Protein 4ZBH (pdb70)

GO terms:
  GO:0042802 identical protein binding (F, IPI)

Radius of gyration: 14.44 Å; Cα contacts (8 Å, |Δi|>4): 296; chains: 1; bounding box: 33×41×33 Å

Sequence (119 aa):
LEQLETKITVSSVSLTGSTLNVVLENNGSTNLYDFQGFSVIVQYYANISNISTFNLSLYNYTKNSNPSPYYWTINTPLLAPGSQATLTIILPYPPYPNTQATVVIVTNYGPSVIWRGSL

Solvent-accessible surface area: 6505 Å² total; per-residue (Å²): 244,139,157,88,100,13,96,5,44,30,70,49,30,59,66,98,53,33,36,0,40,0,28,0,58,0,62,10,61,10,68,0,125,49,4,134,32,15,43,0,39,0,22,0,71,0,38,58,105,120,115,51,48,115,24,106,21,97,2,81,48,27,173,90,107,128,26,61,67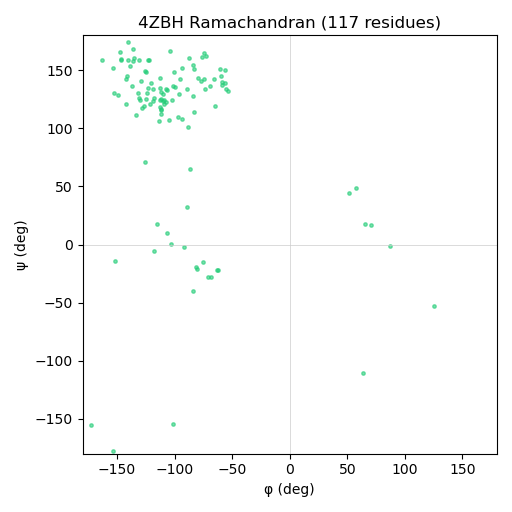,86,86,2,23,19,110,34,117,73,2,33,56,72,49,108,7,36,0,31,0,26,3,31,85,65,12,73,86,141,21,135,2,32,0,33,0,43,3,52,115,44,55,59,24,74,49,170,28,79,32

InterPro domains:
  IPR054458 Conserved flagellar protein F, immunoglobulin-like domain [PF22201] (49-162)

Nearest PDB structures (foldseek):
  4zbh-assembly1_A  TM=1.008E+00  e=9.290E-24  Sulfolobus acidocaldarius DSM 639
  5tug-assembly1_D-3  TM=1.003E+00  e=3.675E-21  Sulfolobus acidocaldarius
  5tuh-assembly2_B  TM=8.509E-01  e=9.998E-09  Sulfolobus acidocaldarius
  6pbk-assembly1_C-3  TM=8.214E-01  e=2.458E-08  Sulfolobus acidocaldarius DSM 639
  5tug-assembly1_C-2  TM=8.219E-01  e=8.756E-08  Sulfolobus acidocaldarius

Structure (mmCIF, N/CA/C/O backbone):
data_4ZBH
#
_entry.id   4ZBH
#
_cell.length_a   52.407
_cell.length_b   52.407
_cell.length_c   100.241
_cell.angle_alpha   90.00
_cell.angle_beta   90.00
_cell.angle_gamma   90.00
#
_symmetry.space_group_name_H-M   'P 43 21 2'
#
loop_
_entity.id
_entity.type
_entity.pdbx_description
1 polymer 'Conserved flagellar protein F'
2 water water
#
loop_
_atom_site.group_PDB
_atom_site.id
_atom_site.type_symbol
_atom_site.label_atom_id
_atom_site.label_alt_id
_atom_site.label_comp_id
_atom_site.label_asym_id
_atom_site.label_entity_id
_atom_site.label_seq_id
_atom_site.pdbx_PDB_ins_code
_atom_site.Cartn_x
_atom_site.Cartn_y
_atom_site.Cartn_z
_atom_site.occupancy
_atom_site.B_iso_or_equiv
_atom_site.auth_seq_id
_atom_site.auth_comp_id
_atom_site.auth_asym_id
_atom_site.auth_atom_id
_atom_site.pdbx_PDB_model_num
ATOM 1 N N . LEU A 1 28 ? 1.527 -9.174 60.405 1.00 60.31 46 LEU A N 1
ATOM 2 C CA . LEU A 1 28 ? 2.387 -10.351 60.350 1.00 59.95 46 LEU A CA 1
ATOM 3 C C . LEU A 1 28 ? 3.855 -10.009 60.574 1.00 59.60 46 LEU A C 1
ATOM 4 O O . LEU A 1 28 ? 4.226 -9.326 61.534 1.00 60.37 46 LEU A O 1
ATOM 9 N N . GLU A 1 29 ? 4.679 -10.503 59.655 1.00 58.26 47 GLU A N 1
ATOM 10 C CA . GLU A 1 29 ? 6.125 -10.372 59.722 1.00 56.74 47 GLU A CA 1
ATOM 11 C C . GLU A 1 29 ? 6.598 -9.043 59.157 1.00 52.86 47 GLU A C 1
ATOM 12 O O . GLU A 1 29 ? 6.253 -8.672 58.035 1.00 52.02 47 GLU A O 1
ATOM 18 N N . GLN A 1 30 ? 7.393 -8.329 59.942 1.00 50.70 48 GLN A N 1
ATOM 19 C CA . GLN A 1 30 ? 8.033 -7.125 59.448 1.00 48.68 48 GLN A CA 1
ATOM 20 C C . GLN A 1 30 ? 9.474 -7.455 59.072 1.00 43.13 48 GLN A C 1
ATOM 21 O O . GLN A 1 30 ? 10.172 -8.184 59.785 1.00 42.25 48 GLN A O 1
ATOM 27 N N . LEU A 1 31 ? 9.899 -6.955 57.921 1.00 37.43 49 LEU A N 1
ATOM 28 C CA . LEU A 1 31 ? 11.264 -7.160 57.465 1.00 33.44 49 LEU A CA 1
ATOM 29 C C . LEU A 1 31 ? 11.997 -5.825 57.468 1.00 31.50 49 LEU A C 1
ATOM 30 O O . LEU A 1 31 ? 11.408 -4.784 57.169 1.00 33.39 49 LEU A O 1
ATOM 35 N N . GLU A 1 32 ? 13.278 -5.856 57.816 1.00 28.75 50 GLU A N 1
ATOM 36 C CA . GLU A 1 32 ? 14.101 -4.656 57.824 1.00 29.32 50 GLU A CA 1
ATOM 37 C C . GLU A 1 32 ? 14.438 -4.229 56.400 1.00 26.17 50 GLU A C 1
ATOM 38 O O . GLU A 1 32 ? 14.823 -5.054 55.573 1.00 26.78 50 GLU A O 1
ATOM 44 N N . THR A 1 33 ? 14.287 -2.940 56.118 1.00 24.00 51 THR A N 1
ATOM 45 C CA . THR A 1 33 ? 14.801 -2.369 54.881 1.00 22.04 51 THR A CA 1
ATOM 46 C C . THR A 1 33 ? 16.028 -1.532 55.217 1.00 21.81 51 THR A C 1
ATOM 47 O O . THR A 1 33 ? 16.011 -0.743 56.163 1.00 23.79 51 THR A O 1
ATOM 51 N N . LYS A 1 34 ? 17.102 -1.717 54.460 1.00 21.42 52 LYS A N 1
ATOM 52 C CA . LYS A 1 34 ? 18.300 -0.913 54.667 1.00 23.12 52 LYS A CA 1
ATOM 53 C C . LYS A 1 34 ? 19.084 -0.784 53.376 1.00 21.72 52 LYS A C 1
ATOM 54 O O . LYS A 1 34 ? 19.347 -1.784 52.703 1.00 22.57 52 LYS A O 1
ATOM 60 N N . ILE A 1 35 ? 19.443 0.449 53.029 1.00 20.61 53 ILE A N 1
ATOM 61 C CA . ILE A 1 35 ? 20.292 0.700 51.871 1.00 20.40 53 ILE A CA 1
ATOM 62 C C . ILE A 1 35 ? 21.522 1.504 52.256 1.00 20.94 53 ILE A C 1
ATOM 63 O O . ILE A 1 35 ? 21.482 2.318 53.178 1.00 23.41 53 ILE A O 1
ATOM 68 N N . THR A 1 36 ? 22.620 1.271 51.547 1.00 23.47 54 THR A N 1
ATOM 6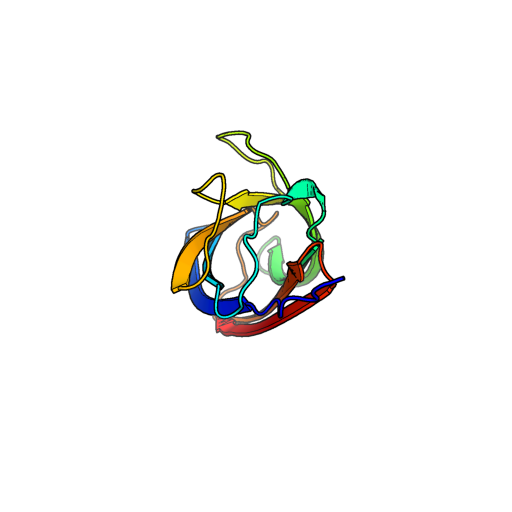9 C CA . THR A 1 36 ? 23.816 2.091 51.709 1.00 25.53 54 THR A CA 1
ATOM 70 C C . THR A 1 36 ? 24.371 2.429 50.335 1.00 24.53 54 THR A C 1
ATOM 71 O O . THR A 1 36 ? 24.039 1.772 49.342 1.00 23.89 54 THR A O 1
ATOM 75 N N . VAL A 1 37 ? 25.197 3.466 50.275 1.00 23.64 55 VAL A N 1
ATOM 76 C CA . VAL A 1 37 ? 25.848 3.843 49.030 1.00 24.70 55 VAL A CA 1
ATOM 77 C C . VAL A 1 37 ? 27.301 3.369 49.037 1.00 26.85 55 VAL A C 1
ATOM 78 O O . VAL A 1 37 ? 28.061 3.687 49.952 1.00 31.17 55 VAL A O 1
ATOM 82 N N . SER A 1 38 ? 27.670 2.588 48.023 1.00 27.58 56 SER A N 1
ATOM 83 C CA . SER A 1 38 ? 29.013 2.026 47.916 1.00 31.42 56 SER A CA 1
ATOM 84 C C . SER A 1 38 ? 29.982 3.019 47.285 1.00 32.88 56 SER A C 1
ATOM 85 O O . SER A 1 38 ? 31.138 3.130 47.706 1.00 36.89 56 SER A O 1
ATOM 88 N N . SER A 1 39 ? 29.503 3.735 46.272 1.00 31.64 57 SER A N 1
ATOM 89 C CA . SER A 1 39 ? 30.318 4.717 45.568 1.00 32.37 57 SER A CA 1
ATOM 90 C C . SER A 1 39 ? 29.458 5.674 44.758 1.00 30.37 57 SER A C 1
ATOM 91 O O . SER A 1 39 ? 28.303 5.372 44.431 1.00 28.81 57 SER A O 1
ATOM 94 N N . VAL A 1 40 ? 30.030 6.832 44.443 1.00 30.75 58 VAL A N 1
ATOM 95 C CA . VAL A 1 40 ? 29.394 7.794 43.554 1.00 29.51 58 VAL A CA 1
ATOM 96 C C . VAL A 1 40 ? 30.413 8.242 42.520 1.00 32.05 58 VAL A C 1
ATOM 97 O O . VAL A 1 40 ? 31.543 8.601 42.865 1.00 36.28 58 VAL A O 1
ATOM 101 N N . SER A 1 41 ? 30.018 8.198 41.253 1.00 29.70 59 SER A N 1
ATOM 102 C CA . SER A 1 41 ? 30.903 8.586 40.165 1.00 30.71 59 SER A CA 1
ATOM 103 C C . SER A 1 41 ? 30.214 9.589 39.258 1.00 29.78 59 SER A C 1
ATOM 104 O O . SER A 1 41 ? 29.018 9.465 38.989 1.00 30.86 59 SER A O 1
ATOM 107 N N . LEU A 1 42 ? 30.967 10.585 38.797 1.00 29.37 60 LEU A N 1
ATOM 108 C CA . LEU A 1 42 ? 30.431 11.611 37.906 1.00 29.21 60 LEU A CA 1
ATOM 109 C C . LEU A 1 42 ? 31.031 11.500 36.510 1.00 31.84 60 LEU A C 1
ATOM 110 O O . LEU A 1 42 ? 32.252 11.399 36.353 1.00 34.43 60 LEU A O 1
ATOM 115 N N . THR A 1 43 ? 30.165 11.520 35.501 1.00 33.26 61 THR A N 1
ATOM 116 C CA . THR A 1 43 ? 30.594 11.613 34.110 1.00 35.31 61 THR A CA 1
ATOM 117 C C . THR A 1 43 ? 29.736 12.662 33.414 1.00 34.04 61 THR A C 1
ATOM 118 O O . THR A 1 43 ? 28.533 12.462 33.223 1.00 33.01 61 THR A O 1
ATOM 122 N N . GLY A 1 44 ? 30.350 13.785 33.051 1.00 33.60 62 GLY A N 1
ATOM 123 C CA . GLY A 1 44 ? 29.622 14.886 32.447 1.00 32.52 62 GLY A CA 1
ATOM 124 C C . GLY A 1 44 ? 28.608 15.460 33.414 1.00 31.92 62 GLY A C 1
ATOM 125 O O . GLY A 1 44 ? 28.974 16.085 34.408 1.00 33.63 62 GLY A O 1
ATOM 126 N N . SER A 1 45 ? 27.330 15.245 33.118 1.00 30.19 63 SER A N 1
ATOM 127 C CA . SER A 1 45 ? 26.247 15.687 33.984 1.00 28.35 63 SER A CA 1
ATOM 128 C C . SER A 1 45 ? 25.503 14.482 34.539 1.00 26.24 63 SER A C 1
ATOM 129 O O . SER A 1 45 ? 24.382 14.604 35.027 1.00 25.61 63 SER A O 1
ATOM 132 N N . THR A 1 46 ? 26.133 13.313 34.464 1.00 26.37 64 THR A N 1
ATOM 133 C CA . THR A 1 46 ? 25.497 12.080 34.911 1.00 26.50 64 THR A CA 1
ATOM 134 C C . THR A 1 46 ? 26.136 11.561 36.197 1.00 25.04 64 THR A C 1
ATOM 135 O O . THR A 1 46 ? 27.351 11.373 36.263 1.00 26.98 64 THR A O 1
ATOM 139 N N . LEU A 1 47 ? 25.317 11.353 37.225 1.00 24.31 65 LEU A N 1
ATOM 140 C CA . LEU A 1 47 ? 25.790 10.746 38.466 1.00 25.08 65 LEU A CA 1
ATOM 141 C C . LEU A 1 47 ? 25.503 9.256 38.452 1.00 25.82 65 LEU A C 1
ATOM 142 O O . LEU A 1 47 ? 24.374 8.837 38.203 1.00 27.16 65 LEU A O 1
ATOM 147 N N . ASN A 1 48 ? 26.518 8.452 38.738 1.00 25.73 66 ASN A N 1
ATOM 148 C CA . ASN A 1 48 ? 26.300 7.027 38.927 1.00 26.89 66 ASN A CA 1
ATOM 149 C C . ASN A 1 48 ? 26.523 6.630 40.377 1.00 27.00 66 ASN A C 1
ATOM 150 O O . ASN A 1 48 ? 27.630 6.754 40.907 1.00 29.46 66 ASN A O 1
ATOM 155 N N . VAL A 1 49 ? 25.451 6.170 41.011 1.00 24.18 67 VAL A N 1
ATOM 156 C CA . VAL A 1 49 ? 25.455 5.849 42.426 1.00 22.89 67 VAL A CA 1
ATOM 157 C C . VAL A 1 49 ? 25.306 4.346 42.584 1.00 23.66 67 VAL A C 1
ATOM 158 O O . VAL A 1 49 ? 24.294 3.776 42.181 1.00 24.50 67 VAL A O 1
ATOM 162 N N . VAL A 1 50 ? 26.320 3.698 43.146 1.00 24.86 68 VAL A N 1
ATOM 163 C CA . VAL A 1 50 ? 26.228 2.269 43.419 1.00 25.54 68 VAL A CA 1
ATOM 164 C C . VAL A 1 50 ? 25.493 2.071 44.743 1.00 25.45 68 VAL A C 1
ATOM 165 O O . VAL A 1 50 ? 25.980 2.470 45.811 1.00 25.55 68 VAL A O 1
ATOM 169 N N . LEU A 1 51 ? 24.308 1.469 44.666 1.00 24.13 69 LEU A N 1
ATOM 170 C CA . LEU A 1 51 ? 23.448 1.296 45.835 1.00 23.23 69 LEU A CA 1
ATOM 171 C C . LEU A 1 51 ? 23.441 -0.160 46.277 1.00 24.03 69 LEU A C 1
ATOM 172 O O . LEU A 1 51 ? 23.296 -1.062 45.454 1.00 24.30 69 LEU A O 1
ATOM 177 N N . GLU A 1 52 ? 23.591 -0.381 4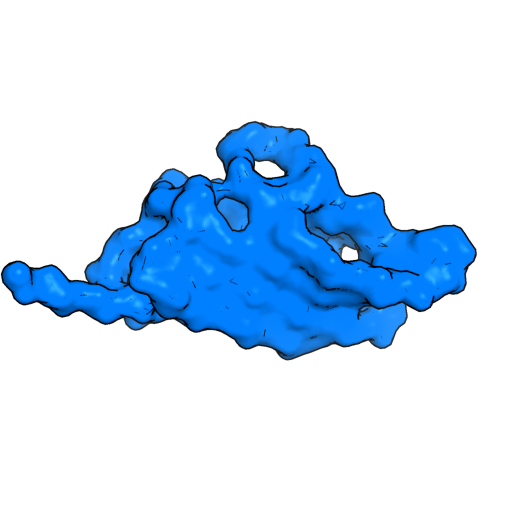7.578 1.00 25.47 70 GLU A N 1
ATOM 178 C CA . GLU A 1 52 ? 23.665 -1.722 48.140 1.00 26.23 70 GLU A CA 1
ATOM 179 C C . GLU A 1 52 ? 22.435 -1.995 49.001 1.00 23.52 70 GLU A C 1
ATOM 180 O O . GLU A 1 52 ? 22.025 -1.146 49.782 1.00 23.83 70 GLU A O 1
ATOM 186 N N . ASN A 1 53 ? 21.832 -3.170 48.842 1.00 22.19 71 ASN A N 1
ATOM 187 C CA . ASN A 1 53 ? 20.722 -3.584 49.697 1.00 21.76 71 ASN A CA 1
ATOM 188 C C . ASN A 1 53 ? 21.279 -4.404 50.854 1.00 23.99 71 ASN A C 1
ATOM 189 O O . ASN A 1 53 ? 21.713 -5.541 50.659 1.00 26.16 71 ASN A O 1
ATOM 194 N N . ASN A 1 54 ? 21.275 -3.817 52.050 1.00 25.84 72 ASN A N 1
ATOM 195 C CA . ASN A 1 54 ? 21.811 -4.466 53.248 1.00 28.33 72 ASN A CA 1
ATOM 196 C C . ASN A 1 54 ? 20.715 -4.922 54.205 1.00 28.29 72 ASN A C 1
ATOM 197 O O . ASN A 1 54 ? 20.991 -5.326 55.341 1.00 32.34 72 ASN A O 1
ATOM 202 N N . GLY A 1 55 ? 19.472 -4.858 53.740 1.00 26.17 73 GLY A N 1
ATOM 203 C CA . GLY A 1 55 ? 18.334 -5.240 54.554 1.00 25.68 73 GLY A CA 1
ATOM 204 C C . GLY A 1 55 ? 17.805 -6.619 54.227 1.00 24.94 73 GLY A C 1
ATOM 205 O O . GLY A 1 55 ? 18.538 -7.474 53.722 1.00 27.63 73 GLY A O 1
ATOM 206 N N . SER A 1 56 ? 16.526 -6.839 54.514 1.00 24.68 74 SER A N 1
ATOM 207 C CA . SER A 1 56 ? 15.911 -8.144 54.285 1.00 25.62 74 SER A CA 1
ATOM 208 C C . SER A 1 56 ? 14.776 -8.100 53.273 1.00 25.86 74 SER A C 1
ATOM 209 O O . SER A 1 56 ? 14.239 -9.143 52.892 1.00 29.32 74 SER A O 1
ATOM 212 N N . THR A 1 57 ? 14.420 -6.898 52.832 1.00 23.63 75 THR A N 1
ATOM 213 C CA . THR A 1 57 ? 13.379 -6.733 51.830 1.00 21.26 75 THR A CA 1
ATOM 214 C C . THR A 1 57 ? 13.956 -6.663 50.424 1.00 20.97 75 THR A C 1
ATOM 215 O O . THR A 1 57 ? 15.086 -6.215 50.218 1.00 21.42 75 THR A O 1
ATOM 219 N N . ASN A 1 58 ? 13.152 -7.083 49.457 1.00 21.74 76 ASN A N 1
ATOM 220 C CA . ASN A 1 58 ? 13.437 -6.809 48.059 1.00 22.00 76 ASN A CA 1
ATOM 221 C C . ASN A 1 58 ? 13.065 -5.372 47.761 1.00 21.78 76 ASN A C 1
ATOM 222 O O . ASN A 1 58 ? 12.053 -4.867 48.260 1.00 24.73 76 ASN A O 1
ATOM 227 N N . LEU A 1 59 ? 13.877 -4.707 46.952 1.00 20.22 77 LEU A N 1
ATOM 228 C CA . LEU A 1 59 ? 13.568 -3.353 46.536 1.00 19.02 77 LEU A CA 1
ATOM 229 C C . LEU A 1 59 ? 13.279 -3.350 45.042 1.00 18.43 77 LEU A C 1
ATOM 230 O O . LEU A 1 59 ? 14.131 -3.721 44.228 1.00 20.22 77 LEU A O 1
ATOM 235 N N . TYR A 1 60 ? 12.064 -2.954 44.682 1.00 19.56 78 TYR A N 1
ATOM 236 C CA . TYR A 1 60 ? 11.657 -2.954 43.280 1.00 19.21 78 TYR A CA 1
ATOM 237 C C . TYR A 1 60 ? 10.599 -1.904 42.949 1.00 19.16 78 TYR A C 1
ATOM 238 O O . TYR A 1 60 ? 10.357 -1.629 41.778 1.00 21.48 78 TYR A O 1
ATOM 247 N N . ASP A 1 61 ? 9.968 -1.321 43.967 1.00 18.90 79 ASP A N 1
ATOM 248 C CA . ASP A 1 61 ? 8.925 -0.318 43.740 1.00 19.60 79 ASP A CA 1
ATOM 249 C C . ASP A 1 61 ? 9.584 1.057 43.606 1.00 18.03 79 ASP A C 1
ATOM 250 O O . ASP A 1 61 ? 9.405 1.952 44.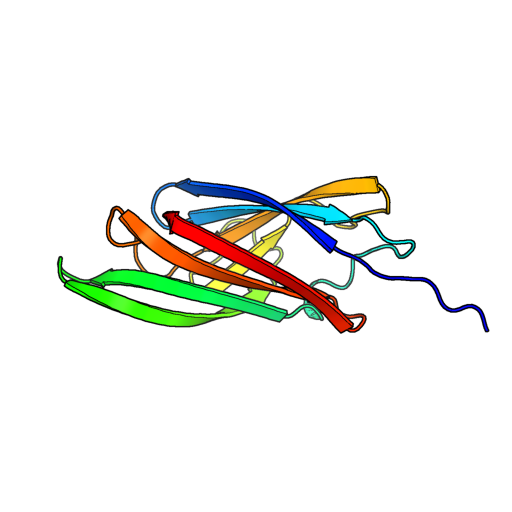435 1.00 19.17 79 ASP A O 1
ATOM 255 N N . PHE A 1 62 ? 10.369 1.212 42.548 1.00 18.33 80 PHE A N 1
ATOM 256 C CA . PHE A 1 62 ? 11.230 2.376 42.423 1.00 16.87 80 PHE A CA 1
ATOM 257 C C . PHE A 1 62 ? 10.462 3.670 42.203 1.00 16.68 80 PHE A C 1
ATOM 258 O O . PHE A 1 62 ? 10.930 4.745 42.587 1.00 18.14 80 PHE A O 1
ATOM 266 N N . GLN A 1 63 ? 9.279 3.577 41.602 1.00 19.48 81 GLN A N 1
ATOM 267 C CA . GLN A 1 63 ? 8.448 4.764 41.429 1.00 19.20 81 GLN A CA 1
ATOM 268 C C . GLN A 1 63 ? 8.051 5.341 42.786 1.00 19.18 81 GLN A C 1
ATOM 269 O O . GLN A 1 63 ? 7.712 6.521 42.889 1.00 21.93 81 GLN A O 1
ATOM 275 N N . GLY A 1 64 ? 8.101 4.499 43.822 1.00 17.88 82 GLY A N 1
ATOM 276 C CA . GLY A 1 64 ? 7.770 4.911 45.178 1.00 18.84 82 GLY A CA 1
ATOM 277 C C . GLY A 1 64 ? 8.960 5.390 45.992 1.00 17.70 82 GLY A C 1
ATOM 278 O O . GLY A 1 64 ? 8.801 5.802 47.148 1.00 19.79 82 GLY A O 1
ATOM 279 N N . PHE A 1 65 ? 10.155 5.340 45.403 1.00 17.56 83 PHE A N 1
ATOM 280 C CA . PHE A 1 65 ? 11.331 5.930 46.038 1.00 16.34 83 PHE A CA 1
ATOM 281 C C . PHE A 1 65 ? 11.296 7.446 45.886 1.00 17.16 83 PHE A C 1
ATOM 282 O O . PHE A 1 65 ? 10.603 7.978 45.011 1.00 18.26 83 PHE A O 1
ATOM 290 N N . SER A 1 66 ? 12.067 8.139 46.720 1.00 16.70 84 SER A N 1
ATOM 291 C CA . SER A 1 66 ? 12.361 9.554 46.488 1.00 15.94 84 SER A CA 1
ATOM 292 C C . SER A 1 66 ? 13.864 9.737 46.344 1.00 16.37 84 SER A C 1
ATOM 293 O O . SER A 1 66 ? 14.651 9.112 47.060 1.00 18.52 84 SER A O 1
ATOM 296 N N . VAL A 1 67 ? 14.261 10.580 45.402 1.00 15.98 85 VAL A N 1
ATOM 297 C CA . VAL A 1 67 ? 15.668 10.890 45.182 1.00 15.37 85 VAL A CA 1
ATOM 298 C C . VAL A 1 67 ? 15.846 12.399 45.142 1.00 14.17 85 VAL A C 1
ATOM 299 O O . VAL A 1 67 ? 15.179 13.103 44.368 1.00 16.26 85 VAL A O 1
ATOM 303 N N . ILE A 1 68 ? 16.728 12.893 45.999 1.00 15.45 86 ILE A N 1
ATOM 304 C CA . ILE A 1 68 ? 17.051 14.310 46.057 1.00 15.79 86 ILE A CA 1
ATOM 305 C C . ILE A 1 68 ? 18.555 14.461 45.850 1.00 15.49 86 ILE A C 1
ATOM 306 O O . ILE A 1 68 ? 19.348 13.703 46.412 1.00 18.21 86 ILE A O 1
ATOM 311 N N . VAL A 1 69 ? 18.950 15.408 45.010 1.00 15.87 87 VAL A N 1
ATOM 312 C CA . VAL A 1 69 ? 20.363 15.734 44.868 1.00 16.36 87 VAL A CA 1
ATOM 313 C C . VAL A 1 69 ? 20.582 17.209 45.127 1.00 15.69 87 VAL A C 1
ATOM 314 O O . VAL A 1 69 ? 19.876 18.059 44.580 1.00 16.25 87 VAL A O 1
ATOM 318 N N . GLN A 1 70 ? 21.547 17.502 45.988 1.00 15.69 88 GLN A N 1
ATOM 319 C CA . GLN A 1 70 ? 22.040 18.856 46.167 1.00 16.17 88 GLN A CA 1
ATOM 320 C C . GLN A 1 70 ? 23.437 18.889 45.597 1.00 15.53 88 GLN A C 1
ATOM 321 O O . GLN A 1 70 ? 24.277 18.042 45.936 1.00 16.82 88 GLN A O 1
ATOM 327 N N . TYR A 1 71 ? 23.702 19.867 44.742 1.00 16.38 89 TYR A N 1
ATOM 328 C CA . TYR A 1 71 ? 25.052 20.037 44.230 1.00 17.26 89 TYR A CA 1
ATOM 329 C C . TYR A 1 71 ? 25.292 21.481 43.837 1.00 17.99 89 TYR A C 1
ATOM 330 O O . TYR A 1 71 ? 24.434 22.341 44.056 1.00 19.78 89 TYR A O 1
ATOM 339 N N . TYR A 1 72 ? 26.474 21.758 43.304 1.00 19.47 90 TYR A N 1
ATOM 340 C CA . TYR A 1 72 ? 26.754 23.068 42.754 1.00 20.92 90 TYR A CA 1
ATOM 341 C C . TYR A 1 72 ? 26.906 22.933 41.253 1.00 21.07 90 TYR A C 1
ATOM 342 O O . TYR A 1 72 ? 27.840 22.283 40.767 1.00 22.86 90 TYR A O 1
ATOM 351 N N . ALA A 1 73 ? 25.943 23.509 40.533 1.00 20.97 91 ALA A N 1
ATOM 352 C CA . ALA A 1 73 ? 25.899 23.466 39.077 1.00 21.73 91 ALA A CA 1
ATOM 353 C C . ALA A 1 73 ? 26.836 24.498 38.485 1.00 22.58 91 ALA A C 1
ATOM 354 O O . ALA A 1 73 ? 26.970 25.605 39.008 1.00 24.09 91 ALA A O 1
ATOM 356 N N . ASN A 1 74 ? 27.478 24.141 37.381 1.00 22.13 92 ASN A N 1
ATOM 357 C CA . ASN A 1 74 ? 28.222 25.119 36.617 1.00 25.00 92 ASN A CA 1
ATOM 358 C C . ASN A 1 74 ? 27.273 25.759 35.614 1.00 27.09 92 ASN A C 1
ATOM 359 O O . ASN A 1 74 ? 26.954 25.166 34.582 1.00 28.30 92 ASN A O 1
ATOM 364 N N . ILE A 1 75 ? 26.809 26.964 35.929 1.00 25.70 93 ILE A N 1
ATOM 365 C CA . ILE A 1 75 ? 25.956 27.711 35.016 1.00 26.97 93 ILE A CA 1
ATOM 366 C C . ILE A 1 75 ? 26.722 28.943 34.548 1.00 29.64 93 ILE A C 1
ATOM 367 O O . ILE A 1 75 ? 26.912 29.892 35.312 1.00 28.29 93 ILE A O 1
ATOM 372 N N . SER A 1 76 ? 27.181 28.907 33.298 1.00 33.39 94 SER A N 1
ATOM 373 C CA . SER A 1 76 ? 28.005 29.977 32.725 1.00 34.07 94 SER A CA 1
ATOM 374 C C . SER A 1 76 ? 29.210 30.349 33.601 1.00 35.28 94 SER A C 1
ATOM 375 O O . SER A 1 76 ? 29.506 31.534 33.805 1.00 36.57 94 SER A O 1
ATOM 378 N N . ASN A 1 77 ? 29.896 29.322 34.098 1.00 33.56 95 ASN A N 1
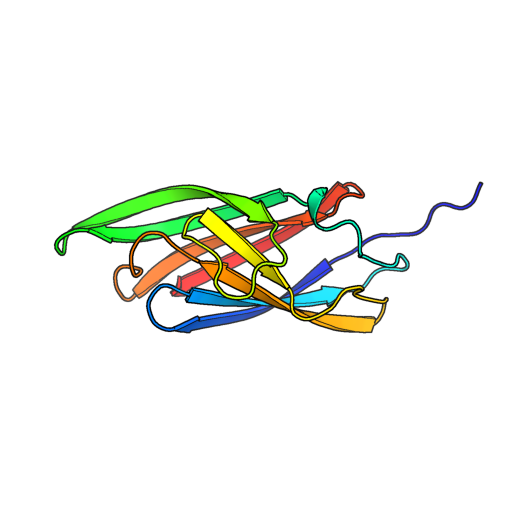ATOM 379 C CA . ASN A 1 77 ? 31.086 29.463 34.945 1.00 34.02 95 ASN A CA 1
ATOM 380 C C . ASN A 1 77 ? 30.839 30.100 36.309 1.00 32.26 95 ASN A C 1
ATOM 381 O O . ASN A 1 77 ? 31.773 30.546 36.978 1.00 32.81 95 ASN A O 1
ATOM 386 N N . ILE A 1 78 ? 29.574 30.109 36.720 1.00 30.18 96 ILE A N 1
ATOM 387 C CA . ILE A 1 78 ? 29.198 30.518 38.066 1.00 28.91 96 ILE A CA 1
ATOM 388 C C . ILE A 1 78 ? 28.739 29.289 38.833 1.00 26.36 96 ILE A C 1
ATOM 389 O O . ILE A 1 78 ? 27.792 28.610 38.420 1.00 26.19 96 ILE A O 1
ATOM 394 N N . SER A 1 79 ? 29.418 28.995 39.940 1.00 26.16 97 SER A N 1
ATOM 395 C CA . SER A 1 79 ? 29.012 27.909 40.820 1.00 24.75 97 SER A CA 1
ATOM 396 C C . SER A 1 79 ? 27.658 28.249 41.427 1.00 24.76 97 SER A C 1
ATOM 397 O O . SER A 1 79 ? 27.523 29.256 42.126 1.00 26.95 97 SER A O 1
ATOM 400 N N . THR A 1 80 ? 26.659 27.413 41.163 1.00 21.45 98 THR A N 1
ATOM 401 C CA . THR A 1 80 ? 25.281 27.727 41.524 1.00 21.94 98 THR A CA 1
ATOM 402 C C . THR A 1 80 ? 24.632 26.590 42.310 1.00 20.67 98 THR A C 1
ATOM 403 O O . THR A 1 80 ? 24.472 25.481 41.796 1.00 21.35 98 THR A O 1
ATOM 407 N N . PHE A 1 81 ? 24.255 26.869 43.554 1.00 20.37 99 PHE A N 1
ATOM 408 C CA . PHE A 1 81 ? 23.580 25.883 44.392 1.00 19.96 99 PHE A CA 1
ATOM 409 C C . PHE A 1 81 ? 22.325 25.352 43.702 1.00 18.78 99 PHE A C 1
ATOM 410 O O . PHE A 1 81 ? 21.527 26.128 43.160 1.00 20.40 99 PHE A O 1
ATOM 418 N N . ASN A 1 82 ? 22.157 24.030 43.716 1.00 18.38 100 ASN A N 1
ATOM 419 C CA . ASN A 1 82 ? 20.980 23.402 43.136 1.00 17.75 100 ASN A CA 1
ATOM 420 C C . ASN A 1 82 ? 20.545 22.235 43.994 1.00 18.01 100 ASN A C 1
ATOM 421 O O . ASN A 1 82 ? 21.313 21.301 44.212 1.00 20.24 100 ASN A O 1
ATOM 426 N N . LEU A 1 83 ? 19.317 22.286 44.488 1.00 17.09 101 LEU A N 1
ATOM 427 C CA . LEU A 1 83 ? 18.760 21.159 45.219 1.00 15.75 101 LEU A CA 1
ATOM 428 C C . LEU A 1 83 ? 17.439 20.849 44.550 1.00 15.76 101 LEU A C 1
ATOM 429 O O . LEU A 1 83 ? 16.557 21.697 44.501 1.00 19.09 101 LEU A O 1
ATOM 434 N N . SER A 1 84 ? 17.316 19.639 44.023 1.00 15.72 102 SER A N 1
ATOM 435 C CA . SER A 1 84 ? 16.136 19.258 43.269 1.00 15.89 102 SER A CA 1
ATOM 436 C C . SER A 1 84 ? 15.723 17.822 43.570 1.00 14.72 102 SER A C 1
ATOM 437 O O . SER A 1 84 ? 16.526 17.011 44.042 1.00 15.60 102 SER A O 1
ATOM 440 N N . LEU A 1 85 ? 14.462 17.522 43.288 1.00 16.21 103 LEU A N 1
ATOM 441 C CA . LEU A 1 85 ? 13.933 16.168 43.346 1.00 16.75 103 LEU A CA 1
ATOM 442 C C . LEU A 1 85 ? 13.991 15.552 41.953 1.00 15.97 103 LEU A C 1
ATOM 443 O O . LEU A 1 85 ? 13.729 16.225 40.953 1.00 19.06 103 LEU A O 1
ATOM 448 N N . TYR A 1 86 ? 14.306 14.266 41.905 1.00 15.72 104 TYR A N 1
ATOM 449 C CA . TYR A 1 86 ? 14.497 13.538 40.661 1.00 15.88 104 TYR A CA 1
ATOM 450 C C . TYR A 1 86 ? 13.477 12.425 40.590 1.00 16.76 104 TYR A C 1
ATOM 451 O O . TYR A 1 86 ? 13.273 11.707 41.570 1.00 21.55 104 TYR A O 1
ATOM 460 N N . ASN A 1 87 ? 12.833 12.278 39.439 1.00 18.40 105 ASN A N 1
ATOM 461 C CA . ASN A 1 87 ? 11.793 11.275 39.307 1.00 20.48 105 ASN A CA 1
ATOM 462 C C . ASN A 1 87 ? 12.259 10.009 38.607 1.00 19.47 105 ASN A C 1
ATOM 463 O O . ASN A 1 87 ? 13.143 10.037 37.747 1.00 19.74 105 ASN A O 1
ATOM 468 N N . TYR A 1 88 ? 11.678 8.884 38.998 1.00 20.57 106 TYR A N 1
ATOM 469 C CA . TYR A 1 88 ? 12.082 7.608 38.438 1.00 19.65 106 TYR A CA 1
ATOM 470 C C . TYR A 1 88 ? 11.564 7.420 37.018 1.00 20.07 106 TYR A C 1
ATOM 471 O O . TYR A 1 88 ? 10.438 7.802 36.699 1.00 22.12 106 TYR A O 1
ATOM 480 N N . THR A 1 89 ? 12.390 6.811 36.173 1.00 19.27 107 THR A N 1
ATOM 481 C CA . THR A 1 89 ? 11.934 6.343 34.865 1.00 19.85 107 THR A CA 1
ATOM 482 C C . THR A 1 89 ? 12.666 5.069 34.466 1.00 21.67 107 THR A C 1
ATOM 483 O O . THR A 1 89 ? 13.742 4.771 34.991 1.00 21.63 107 THR A O 1
ATOM 487 N N . LYS A 1 90 ? 12.066 4.310 33.555 1.00 25.00 108 LYS A N 1
ATOM 488 C CA . LYS A 1 90 ? 12.742 3.160 32.958 1.00 26.86 108 LYS A CA 1
ATOM 489 C C . LYS A 1 90 ? 13.226 3.474 31.554 1.00 24.94 108 LYS A C 1
ATOM 490 O O . LYS A 1 90 ? 13.811 2.627 30.877 1.00 26.49 108 LYS A O 1
ATOM 496 N N . ASN A 1 91 ? 12.979 4.703 31.119 1.00 23.20 109 ASN A N 1
ATOM 497 C CA . ASN A 1 91 ? 13.431 5.169 29.808 1.00 22.55 109 ASN A CA 1
ATOM 498 C C . ASN A 1 91 ? 14.960 5.074 29.667 1.00 23.38 109 ASN A C 1
ATOM 499 O O . ASN A 1 91 ? 15.701 5.404 30.597 1.00 25.37 109 ASN A O 1
ATOM 504 N N . SER A 1 92 ? 15.420 4.611 28.505 1.00 23.51 110 SER A N 1
ATOM 505 C CA . SER A 1 92 ? 16.846 4.379 28.265 1.00 25.34 110 SER A CA 1
ATOM 506 C C . SER A 1 92 ? 17.637 5.665 28.049 1.00 27.68 110 SER A C 1
ATOM 507 O O . SER A 1 92 ? 18.875 5.670 28.104 1.00 29.07 110 SER A O 1
ATOM 510 N N . ASN A 1 93 ? 16.926 6.755 27.796 1.00 26.97 111 ASN A N 1
ATOM 511 C CA . ASN A 1 93 ? 17.568 8.056 27.682 1.00 27.46 111 ASN A CA 1
ATOM 512 C C . ASN A 1 93 ? 16.906 9.050 28.635 1.00 25.41 111 ASN A C 1
ATOM 513 O O . ASN A 1 93 ? 16.204 9.960 28.192 1.00 27.01 111 ASN A O 1
ATOM 518 N N . PRO A 1 94 ? 17.125 8.879 29.951 1.00 23.16 112 PRO A N 1
ATOM 519 C CA . PRO A 1 94 ? 16.439 9.754 30.908 1.00 22.40 112 PRO A CA 1
ATOM 520 C C . PRO A 1 94 ? 16.762 11.228 30.694 1.00 21.55 112 PRO A C 1
ATOM 521 O O . PRO A 1 94 ? 17.902 11.605 30.392 1.00 21.31 112 PRO A O 1
ATOM 525 N N . SER A 1 95 ? 15.729 12.048 30.827 1.00 22.29 113 SER A N 1
ATOM 526 C CA . SER A 1 95 ? 15.866 13.495 30.784 1.00 21.27 113 SER A CA 1
ATOM 527 C C . SER A 1 95 ? 16.492 14.010 32.079 1.00 20.86 113 SER A C 1
ATOM 528 O O . SER A 1 95 ? 16.540 13.289 33.077 1.00 19.41 113 SER A O 1
ATOM 531 N N . PRO A 1 96 ? 16.970 15.264 32.072 1.00 21.03 114 PRO A N 1
ATOM 532 C CA . PRO A 1 96 ? 17.402 15.848 33.344 1.00 20.42 114 PRO A CA 1
ATOM 533 C C . PRO A 1 96 ? 16.268 15.804 34.366 1.00 20.27 114 PRO A C 1
ATOM 534 O O . PRO A 1 96 ? 15.095 15.835 33.983 1.00 20.81 114 PRO A O 1
ATOM 538 N N . TYR A 1 97 ? 16.633 15.711 35.641 1.00 17.92 115 TYR A N 1
ATOM 539 C CA . TYR A 1 97 ? 15.681 15.586 36.746 1.00 17.73 115 TYR A CA 1
ATOM 540 C C . TYR A 1 97 ? 14.993 14.232 36.784 1.00 17.18 115 TYR A C 1
ATOM 541 O O . TYR A 1 97 ? 13.982 14.065 37.467 1.00 18.24 115 TYR A O 1
ATOM 550 N N . TYR A 1 98 ? 15.572 13.261 36.083 1.00 16.24 116 TYR A N 1
ATOM 551 C CA . TYR A 1 98 ? 15.153 11.869 36.184 1.00 17.38 116 TYR A CA 1
ATOM 552 C C . TYR A 1 98 ? 16.298 10.969 36.595 1.00 17.93 116 TYR A C 1
ATOM 553 O O . TYR A 1 98 ? 17.479 11.318 36.440 1.00 18.72 116 TYR A O 1
ATOM 562 N N . T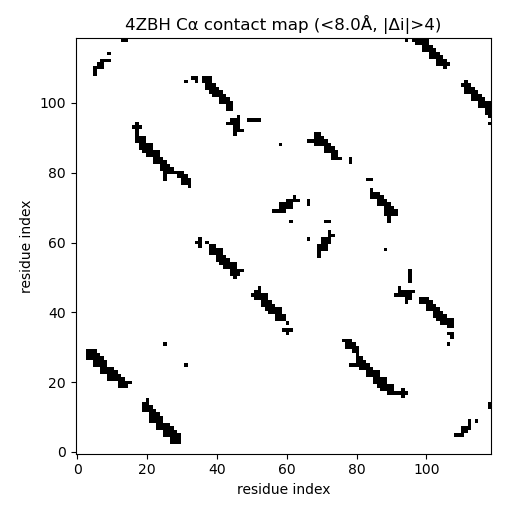RP A 1 99 ? 15.929 9.812 37.130 1.00 17.00 117 TRP A N 1
ATOM 563 C CA . TRP A 1 99 ? 16.888 8.781 37.467 1.00 17.67 117 TRP A CA 1
ATOM 564 C C . TRP A 1 99 ? 16.399 7.418 37.034 1.00 19.22 117 TRP A C 1
ATOM 565 O O . TRP A 1 99 ? 15.193 7.196 36.862 1.00 20.12 117 TRP A O 1
ATOM 576 N N . THR A 1 100 ? 17.356 6.508 36.869 1.00 19.82 118 THR A N 1
ATOM 577 C CA . THR A 1 100 ? 17.093 5.136 36.469 1.00 22.79 118 THR A CA 1
ATOM 578 C C . THR A 1 100 ? 17.938 4.228 37.328 1.00 18.83 118 THR A C 1
ATOM 579 O O . THR A 1 100 ? 18.846 4.692 38.016 1.00 20.17 118 THR A O 1
ATOM 583 N N . ILE A 1 101 ? 17.655 2.932 37.280 1.00 20.43 119 ILE A N 1
ATOM 584 C CA . ILE A 1 101 ? 18.491 1.955 37.963 1.00 21.17 119 ILE A CA 1
ATOM 585 C C . ILE A 1 101 ? 18.618 0.715 37.087 1.00 22.31 119 ILE A C 1
ATOM 586 O O . ILE A 1 101 ? 17.675 0.360 36.379 1.00 25.62 119 ILE A O 1
ATOM 591 N N . ASN A 1 102 ? 19.780 0.064 37.109 1.00 22.29 120 ASN A N 1
ATOM 592 C CA . ASN A 1 102 ? 20.069 -0.970 36.120 1.00 23.90 120 ASN A CA 1
ATOM 593 C C . ASN A 1 102 ? 19.623 -2.379 36.507 1.00 24.59 120 ASN A C 1
ATOM 594 O O . ASN A 1 102 ? 20.254 -3.367 36.121 1.00 27.19 120 ASN A O 1
ATOM 599 N N . THR A 1 103 ? 18.528 -2.459 37.257 1.00 25.60 121 THR A N 1
ATOM 600 C CA . THR A 1 103 ? 17.899 -3.734 37.587 1.00 24.93 121 THR A C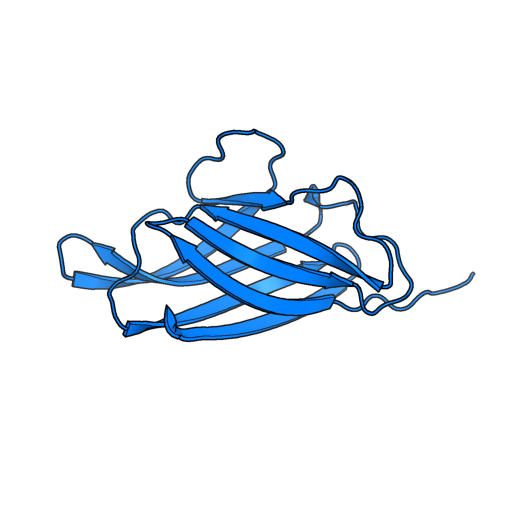A 1
ATOM 601 C C . THR A 1 103 ? 16.411 -3.513 37.858 1.00 23.69 121 THR A C 1
ATOM 602 O O . THR A 1 103 ? 16.011 -2.420 38.257 1.00 23.28 121 THR A O 1
ATOM 606 N N . PRO A 1 104 ? 15.579 -4.539 37.617 1.00 21.03 122 PRO A N 1
ATOM 607 C CA . PRO A 1 104 ? 14.175 -4.384 38.021 1.00 22.33 122 PRO A CA 1
ATOM 608 C C . PRO A 1 104 ? 13.978 -4.652 39.508 1.00 20.98 122 PRO A C 1
ATOM 609 O O . PRO A 1 104 ? 12.979 -4.230 40.092 1.00 21.16 122 PRO A O 1
ATOM 613 N N . LEU A 1 105 ? 14.917 -5.367 40.116 1.00 21.20 123 LEU A N 1
ATOM 614 C CA . LEU A 1 105 ? 14.792 -5.706 41.529 1.00 20.41 123 LEU A CA 1
ATOM 615 C C . LEU A 1 105 ? 16.157 -5.818 42.184 1.00 20.11 123 LEU A C 1
ATOM 616 O O . LEU A 1 105 ? 17.045 -6.516 41.688 1.00 22.76 123 LEU A O 1
ATOM 621 N N . LEU A 1 106 ? 16.314 -5.121 43.302 1.00 20.02 124 LEU A N 1
ATOM 622 C CA . LEU A 1 106 ? 17.552 -5.144 44.058 1.00 21.11 124 LEU A CA 1
ATOM 623 C C . LEU A 1 106 ? 17.315 -5.998 45.291 1.00 20.96 124 LEU A C 1
ATOM 624 O O . LEU A 1 106 ? 16.600 -5.588 46.207 1.00 21.16 124 LEU A O 1
ATOM 629 N N . ALA A 1 107 ? 17.894 -7.194 45.295 1.00 22.67 125 ALA A N 1
ATOM 630 C CA . ALA A 1 107 ? 17.657 -8.158 46.358 1.00 23.60 125 ALA A CA 1
ATOM 631 C C . ALA A 1 107 ? 18.631 -7.934 47.511 1.00 23.09 125 ALA A C 1
ATOM 632 O O . ALA A 1 107 ? 19.672 -7.296 47.340 1.00 22.94 125 ALA A O 1
ATOM 634 N N . PRO A 1 108 ? 18.290 -8.451 48.695 1.00 24.64 126 PRO A N 1
ATOM 635 C CA . PRO A 1 108 ? 19.217 -8.353 49.825 1.00 26.30 126 PRO A CA 1
ATOM 636 C C . PRO A 1 108 ? 20.591 -8.917 49.468 1.00 26.11 126 PRO A C 1
ATOM 637 O O . PRO A 1 108 ? 20.688 -10.009 48.888 1.00 28.03 126 PRO A O 1
ATOM 641 N N . GLY A 1 109 ? 21.638 -8.161 49.782 1.00 26.55 127 GLY A N 1
ATOM 642 C CA . GLY A 1 109 ? 23.001 -8.593 49.530 1.00 28.41 127 GLY A CA 1
ATOM 643 C C . GLY A 1 109 ? 23.508 -8.256 48.141 1.00 31.16 127 GLY A C 1
ATOM 644 O O . GLY A 1 109 ? 24.652 -8.566 47.801 1.00 34.84 127 GLY A O 1
ATOM 645 N N . SER A 1 110 ? 22.655 -7.640 47.329 1.00 28.18 128 SER A N 1
ATOM 646 C CA . SER A 1 110 ? 23.038 -7.241 45.979 1.00 28.70 128 SER A CA 1
ATOM 647 C C . SER A 1 110 ? 23.301 -5.749 45.896 1.00 27.36 128 SER A C 1
ATOM 648 O O . SER A 1 110 ? 22.961 -4.990 46.805 1.00 27.58 128 SER A O 1
ATOM 651 N N . GLN A 1 111 ? 23.912 -5.330 44.797 1.00 27.04 129 GLN A N 1
ATOM 652 C CA . GLN A 1 111 ? 24.065 -3.915 44.532 1.00 28.57 129 GLN A CA 1
ATOM 653 C C . GLN A 1 111 ? 23.617 -3.617 43.113 1.00 26.89 129 GLN A C 1
ATOM 654 O O . GLN A 1 111 ? 23.534 -4.516 42.275 1.00 29.65 129 GLN A O 1
ATOM 660 N N . ALA A 1 112 ? 23.289 -2.358 42.864 1.00 24.92 130 ALA A N 1
ATOM 661 C CA . ALA A 1 112 ? 22.892 -1.915 41.536 1.00 25.43 130 ALA A CA 1
ATOM 662 C C . ALA A 1 112 ? 23.354 -0.482 41.348 1.00 25.58 130 ALA A C 1
ATOM 663 O O . ALA A 1 112 ? 23.719 0.189 42.315 1.00 28.12 130 ALA A O 1
ATOM 665 N N . THR A 1 113 ? 23.350 -0.013 40.106 1.00 26.53 131 THR A N 1
ATOM 666 C CA . THR A 1 113 ? 23.785 1.347 39.836 1.00 27.26 131 THR A CA 1
ATOM 667 C C . THR A 1 113 ? 22.592 2.221 39.492 1.00 26.18 131 THR A C 1
ATOM 668 O O . THR A 1 113 ? 21.836 1.910 38.566 1.00 25.83 131 THR A O 1
ATOM 672 N N . LEU A 1 114 ? 22.413 3.288 40.268 1.00 24.47 132 LEU A N 1
ATOM 673 C CA . LEU A 1 114 ? 21.440 4.328 39.953 1.00 26.12 132 LEU A CA 1
ATOM 674 C C . LEU A 1 114 ? 22.114 5.365 39.086 1.00 27.44 132 LEU A C 1
ATOM 675 O O . LEU A 1 114 ? 23.222 5.818 39.393 1.00 32.93 132 LEU A O 1
ATOM 680 N N . THR A 1 115 ? 21.438 5.756 38.016 1.00 24.71 133 THR A N 1
ATOM 681 C CA . THR A 1 115 ? 21.935 6.805 37.146 1.00 25.28 133 THR A CA 1
ATOM 682 C C . THR A 1 115 ? 21.040 8.023 37.317 1.00 23.72 133 THR A C 1
ATOM 683 O O . THR A 1 115 ? 19.824 7.932 37.137 1.00 25.51 133 THR A O 1
ATOM 687 N N . ILE A 1 116 ? 21.634 9.154 37.684 1.00 20.66 134 ILE A N 1
ATOM 688 C CA . ILE A 1 116 ? 20.876 10.384 37.904 1.00 18.61 134 ILE A CA 1
ATOM 689 C C . ILE A 1 116 ? 21.347 11.429 36.911 1.00 18.95 134 ILE A C 1
ATOM 690 O O . ILE A 1 116 ? 22.541 11.700 36.816 1.00 20.75 134 ILE A O 1
ATOM 695 N N . ILE A 1 117 ? 20.410 11.999 36.157 1.00 17.80 135 ILE A N 1
ATOM 696 C CA . ILE A 1 117 ? 20.752 12.990 35.145 1.00 18.44 135 ILE A CA 1
ATOM 697 C C . ILE A 1 117 ? 20.573 14.405 35.685 1.00 17.79 135 ILE A C 1
ATOM 698 O O . ILE A 1 117 ? 19.450 14.858 35.892 1.00 18.35 135 ILE A O 1
ATOM 703 N N . LEU A 1 118 ? 21.686 15.098 35.898 1.00 19.05 136 LEU A N 1
ATOM 704 C CA . LEU A 1 118 ? 21.677 16.455 36.432 1.00 18.67 136 LEU A CA 1
ATOM 705 C C . LEU A 1 118 ? 21.422 17.459 35.306 1.00 20.56 136 LEU A C 1
ATOM 706 O O . LEU A 1 118 ? 21.774 17.203 34.153 1.00 22.76 136 LEU A O 1
ATOM 711 N N . PRO A 1 119 ? 20.814 18.610 35.635 1.00 20.18 137 PRO A N 1
ATOM 712 C CA . PRO A 1 119 ? 20.508 19.617 34.604 1.00 20.37 137 PRO A CA 1
ATOM 713 C C . PRO A 1 119 ? 21.739 20.348 34.057 1.00 21.31 137 PRO A C 1
ATOM 714 O O . PRO A 1 119 ? 21.716 20.813 32.914 1.00 22.83 137 PRO A O 1
ATOM 718 N N . TYR A 1 120 ? 22.787 20.462 34.867 1.00 21.81 138 TYR A N 1
ATOM 719 C CA . TYR A 1 120 ? 24.020 21.133 34.461 1.00 22.19 138 TYR A CA 1
ATOM 720 C C . TYR A 1 120 ? 25.213 20.337 34.974 1.00 21.77 138 TYR A C 1
ATOM 721 O O . TYR A 1 120 ? 25.107 19.650 35.990 1.00 20.99 138 TYR A O 1
ATOM 730 N N . PRO A 1 121 ? 26.366 20.441 34.293 1.00 25.49 139 PRO A N 1
ATOM 731 C CA . PRO A 1 121 ? 27.531 19.766 34.874 1.00 25.39 139 PRO A CA 1
ATOM 732 C C . PRO A 1 121 ? 27.915 20.415 36.191 1.00 24.94 139 PRO A C 1
ATOM 733 O O . PRO A 1 121 ? 27.787 21.632 36.334 1.00 25.39 139 PRO A O 1
ATOM 737 N N . PRO A 1 122 ? 28.341 19.605 37.165 1.00 23.07 140 PRO A N 1
ATOM 738 C CA . PRO A 1 122 ? 28.793 20.170 38.439 1.00 23.13 140 PRO A CA 1
ATOM 739 C C . PRO A 1 122 ? 29.979 21.113 38.258 1.00 23.92 140 PRO A C 1
ATOM 740 O O . PRO A 1 122 ? 30.838 20.897 37.397 1.00 25.60 140 PRO A O 1
ATOM 744 N N . TYR A 1 123 ? 30.016 22.163 39.066 1.00 24.23 141 TYR A N 1
ATOM 745 C CA . TYR A 1 123 ? 31.177 23.029 39.131 1.00 26.62 141 TYR A CA 1
ATOM 746 C C . TYR A 1 123 ? 32.292 22.226 39.795 1.00 28.04 141 TYR A C 1
ATOM 747 O O . TYR A 1 123 ? 32.047 21.534 40.787 1.00 27.69 141 TYR A O 1
ATOM 756 N N . PRO A 1 124 ? 33.516 22.303 39.247 1.00 30.12 142 PRO A N 1
ATOM 757 C CA . PRO A 1 124 ? 34.631 21.467 39.713 1.00 32.38 142 PRO A CA 1
ATOM 758 C C . PRO A 1 124 ? 34.928 21.602 41.206 1.00 34.11 142 PRO A C 1
ATOM 759 O O . PRO A 1 124 ? 34.890 22.710 41.751 1.00 33.26 142 PRO A O 1
ATOM 763 N N . ASN A 1 125 ? 35.214 20.470 41.846 1.00 36.39 143 ASN A N 1
ATOM 764 C CA . ASN A 1 125 ? 35.661 20.433 43.236 1.00 37.87 143 ASN A CA 1
ATOM 765 C C . ASN A 1 125 ? 34.687 21.086 44.207 1.00 35.27 143 ASN A C 1
ATOM 766 O O . ASN A 1 125 ? 35.079 21.898 45.048 1.00 36.31 143 ASN A O 1
ATOM 771 N N . THR A 1 126 ? 33.417 20.714 44.084 1.00 31.40 144 THR A N 1
ATOM 772 C CA . THR A 1 126 ? 32.378 21.213 44.975 1.00 30.77 144 THR A CA 1
ATOM 773 C C . THR A 1 126 ? 31.662 20.068 45.674 1.00 32.97 144 THR A C 1
ATOM 774 O O . THR A 1 126 ? 31.684 18.924 45.210 1.00 34.55 144 THR A O 1
ATOM 778 N N . GLN A 1 127 ? 31.022 20.381 46.793 1.00 30.71 145 GLN A N 1
ATOM 779 C CA . GLN A 1 127 ? 30.375 19.355 47.592 1.00 31.40 145 GLN A CA 1
ATOM 780 C C . GLN A 1 127 ? 28.979 19.038 47.077 1.00 27.21 145 GLN A C 1
ATOM 781 O O . GLN A 1 127 ? 28.337 19.860 46.415 1.00 27.20 145 GLN A O 1
ATOM 787 N N . ALA A 1 128 ? 28.528 17.825 47.363 1.00 23.89 146 ALA A N 1
ATOM 788 C CA . ALA A 1 128 ? 27.220 17.377 46.924 1.00 20.62 146 ALA A CA 1
ATOM 789 C C . ALA A 1 128 ? 26.628 16.439 47.953 1.00 19.16 146 ALA A C 1
ATOM 790 O O . ALA A 1 128 ? 27.352 15.863 48.771 1.00 20.85 146 ALA A O 1
ATOM 792 N N . THR A 1 129 ? 25.310 16.290 47.896 1.00 17.68 147 THR A N 1
ATOM 793 C CA . THR A 1 129 ? 24.577 15.411 48.787 1.00 17.13 147 THR A CA 1
ATOM 794 C C . THR A 1 129 ? 23.555 14.664 47.956 1.00 17.51 147 THR A C 1
ATOM 795 O O . THR A 1 129 ? 22.889 15.253 47.107 1.00 18.99 147 THR A O 1
ATOM 799 N N . VAL A 1 130 ? 23.429 13.366 48.195 1.00 16.41 148 VAL A N 1
ATOM 800 C CA . VAL A 1 130 ? 22.424 12.570 47.513 1.00 17.03 148 VAL A CA 1
ATOM 801 C C . VAL A 1 130 ? 21.582 11.876 48.568 1.00 16.29 148 VAL A C 1
ATOM 802 O O . VAL A 1 130 ? 22.117 11.192 49.444 1.00 18.36 148 VAL A O 1
ATOM 806 N N . VAL A 1 131 ? 20.268 12.069 48.498 1.00 16.57 149 VAL A N 1
ATOM 807 C CA . VAL A 1 131 ? 19.351 11.421 49.423 1.00 16.16 149 VAL A CA 1
ATOM 808 C C . VAL A 1 131 ? 18.529 10.420 48.641 1.00 16.28 149 VAL A C 1
ATOM 809 O O . VAL A 1 131 ? 17.891 10.771 47.651 1.00 17.32 149 VAL A O 1
ATOM 813 N N . ILE A 1 132 ? 18.535 9.171 49.085 1.00 17.07 150 ILE A N 1
ATOM 814 C CA . ILE A 1 132 ? 17.706 8.151 48.454 1.00 16.08 150 ILE A CA 1
ATOM 815 C C . ILE A 1 132 ? 16.774 7.566 49.507 1.00 16.50 150 ILE A C 1
ATOM 816 O O . ILE A 1 132 ? 17.235 7.030 50.522 1.00 17.49 150 ILE A O 1
ATOM 821 N N . VAL A 1 133 ? 15.467 7.677 49.278 1.00 15.06 151 VAL A N 1
ATOM 822 C CA . VAL A 1 133 ? 14.485 7.153 50.216 1.00 16.56 151 VAL A CA 1
ATOM 823 C C . VAL A 1 133 ? 13.745 5.979 49.583 1.00 15.81 151 VAL A C 1
ATOM 824 O O . VAL A 1 133 ? 13.163 6.127 48.507 1.00 16.63 151 VAL A O 1
ATOM 828 N N . THR A 1 134 ? 13.763 4.820 50.242 1.00 15.87 152 THR A N 1
ATOM 829 C CA . THR A 1 134 ? 13.071 3.647 49.704 1.00 15.89 152 THR A CA 1
ATOM 830 C C . THR A 1 134 ? 11.564 3.826 49.843 1.00 16.50 152 THR A C 1
ATOM 831 O O . THR A 1 134 ? 11.110 4.651 50.620 1.00 18.22 152 THR A O 1
ATOM 835 N N . ASN A 1 135 ? 10.785 3.049 49.096 1.00 17.73 153 ASN A N 1
ATOM 836 C CA . ASN A 1 135 ? 9.334 3.101 49.247 1.00 18.62 153 ASN A CA 1
ATOM 837 C C . ASN A 1 135 ? 8.883 2.662 50.637 1.00 21.80 153 ASN A C 1
ATOM 838 O O . ASN A 1 135 ? 7.791 3.014 51.084 1.00 24.02 153 ASN A O 1
ATOM 843 N N . TYR A 1 136 ? 9.733 1.906 51.327 1.00 21.57 154 TYR A N 1
ATOM 844 C CA . TYR A 1 136 ? 9.398 1.401 52.658 1.00 23.51 154 TYR A CA 1
ATOM 845 C C . TYR A 1 136 ? 9.618 2.430 53.762 1.00 24.45 154 TYR A C 1
ATOM 846 O O . TYR A 1 136 ? 9.078 2.299 54.866 1.00 27.81 154 TYR A O 1
ATOM 855 N N . GLY A 1 137 ? 10.420 3.448 53.470 1.00 22.97 155 GLY A N 1
ATOM 856 C CA . GLY A 1 137 ? 10.738 4.456 54.466 1.00 22.67 155 GLY A CA 1
ATOM 857 C C . GLY A 1 137 ? 12.222 4.666 54.705 1.00 21.86 155 GLY A C 1
ATOM 858 O O . GLY A 1 137 ? 12.696 5.801 54.660 1.00 22.71 155 GLY A O 1
ATOM 859 N N . PRO A 1 138 ? 12.968 3.583 54.986 1.00 19.78 156 PRO A N 1
ATOM 860 C CA . PRO A 1 138 ? 14.394 3.782 55.254 1.00 20.04 156 PRO A CA 1
ATOM 861 C C . PRO A 1 138 ? 15.142 4.404 54.080 1.00 20.55 156 PRO A C 1
ATOM 862 O O . PRO A 1 138 ? 14.785 4.252 52.901 1.00 19.72 156 PRO A O 1
ATOM 866 N N . SER A 1 139 ? 16.194 5.128 54.428 1.00 19.85 157 SER A N 1
ATOM 867 C CA . SER A 1 139 ? 16.867 5.972 53.467 1.00 18.91 157 SER A CA 1
ATOM 868 C C . SER A 1 139 ? 18.375 5.921 53.656 1.00 19.13 157 SER A C 1
ATOM 869 O O . SER A 1 139 ? 18.891 5.304 54.600 1.00 21.33 157 SER A O 1
ATOM 872 N N . VAL A 1 140 ? 19.073 6.579 52.744 1.00 19.39 158 VAL A N 1
ATOM 873 C CA . VAL A 1 140 ? 20.501 6.798 52.882 1.00 19.63 158 VAL A CA 1
ATOM 874 C C . VAL A 1 140 ? 20.830 8.192 52.367 1.00 18.86 158 VAL A C 1
ATOM 875 O O . VAL A 1 140 ? 20.221 8.677 51.405 1.00 18.94 158 VAL A O 1
ATOM 879 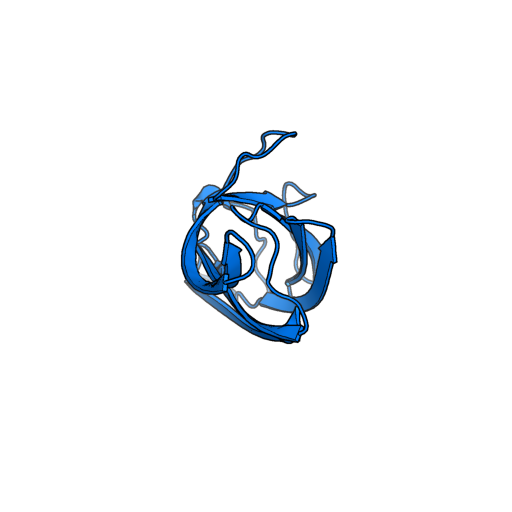N N . ILE A 1 141 ? 21.761 8.853 53.042 1.00 19.37 159 ILE A N 1
ATOM 880 C CA . ILE A 1 141 ? 22.288 10.114 52.567 1.00 19.15 159 ILE A CA 1
ATOM 881 C C . ILE A 1 141 ? 23.779 9.969 52.314 1.00 19.23 159 ILE A C 1
ATOM 882 O O . ILE A 1 141 ? 24.541 9.581 53.202 1.00 22.54 159 ILE A O 1
ATOM 887 N N . TRP A 1 142 ? 24.188 10.263 51.087 1.00 18.89 160 TRP A N 1
ATOM 888 C CA . TRP A 1 142 ? 25.598 10.286 50.733 1.00 19.01 160 TRP A CA 1
ATOM 889 C C . TRP A 1 142 ? 26.075 11.732 50.705 1.00 17.98 160 TRP A C 1
ATOM 890 O O . TRP A 1 142 ? 25.387 12.615 50.191 1.00 18.06 160 TRP A O 1
ATOM 901 N N . ARG A 1 143 ? 27.248 11.969 51.272 1.00 20.01 161 ARG A N 1
ATOM 902 C CA . ARG A 1 143 ? 27.839 13.297 51.316 1.00 19.29 161 ARG A CA 1
ATOM 903 C C . ARG A 1 143 ? 29.277 13.215 50.836 1.00 22.17 161 ARG A C 1
ATOM 904 O O . ARG A 1 143 ? 30.063 12.419 51.345 1.00 24.51 161 ARG A O 1
ATOM 912 N N . GLY A 1 144 ? 29.624 14.032 49.850 1.00 23.63 162 GLY A N 1
ATOM 913 C CA . GLY A 1 144 ? 30.972 14.005 49.319 1.00 25.60 162 GLY A CA 1
ATOM 914 C C . GLY A 1 144 ? 31.219 15.121 48.330 1.00 30.18 162 GLY A C 1
ATOM 915 O O . GLY A 1 144 ? 30.555 16.155 48.380 1.00 31.66 162 GLY A O 1
ATOM 916 N N . SER A 1 145 ? 32.176 14.915 47.430 1.00 34.65 163 SER A N 1
ATOM 917 C CA . SER A 1 145 ? 32.506 15.924 46.431 1.00 39.68 163 SER A CA 1
ATOM 918 C C . SER A 1 145 ? 32.435 15.360 45.018 1.00 41.33 163 SER A C 1
ATOM 919 O O . SER A 1 145 ? 32.672 14.169 44.801 1.00 42.43 163 SER A O 1
ATOM 922 N N . LEU A 1 146 ? 32.096 16.224 44.065 1.00 41.99 164 LEU A N 1
ATOM 923 C CA . LEU A 1 146 ? 32.046 15.849 42.658 1.00 41.92 164 LEU A CA 1
ATOM 924 C C . LEU A 1 146 ? 33.181 16.519 41.889 1.00 44.37 164 LEU A C 1
ATOM 925 O O . LEU A 1 146 ? 33.699 17.559 42.306 1.00 45.87 164 LEU A O 1
#

B-factor: mean 29.2, std 11.65, range [14.17, 77.19]

Foldseek 3Di:
DDDWDWDKEWPDWDDDFQKIKTKMATAIADKAQPQQLKKKWKWAFFCDVNDGHTDIAIAGEDCDPDDDASYKYWDDNIHHHGGITIIMHGHPHGGDPFIKMKMWMATSVGDIYIDIDTD

Organism: Sulfolobus acidocaldarius (strain ATCC 33909 / DSM 639 / JCM 8929 / NBRC 15157 / NCIMB 11770) (NCBI:txid330779)

Secondary structure (DSSP, 8-state):
-------EEEEEEEEETTEEEEEEEE-SSS-B--GGG-EEEEEEEEEETTEEEEEEEEEEE---SSPPTTEEEES-S-B-TT-EEEEEEE-SSPBPTT-EEEEEEE-TTS-EEEEEEE-